Protein AF-A0A7S0HPP6-F1 (afdb_monomer)

Sequence (159 aa):
EKRILPYWSPRLAIFVVTDTNSYPSMSEEYVSPFLLYSLQQTEGIDNRRKQYAPLLHIDELGTLSKDLLKINDTVTQLPLAISLQPLGITRFVWMLKMEHSVQMHKEIGTPEKEMEEVRRMFVETNSWLLVTTIVVSFLHLLFDILAFKNDINFWRGLQ

Solvent-accessible surface area (backbone atoms only — not comparable to full-atom values): 9651 Å² total; per-residue (Å²): 133,88,79,86,77,57,71,40,70,40,64,47,41,38,32,40,47,52,68,90,76,84,67,95,44,82,40,73,90,76,38,58,62,68,57,52,53,57,35,60,76,64,71,32,54,43,86,88,75,42,44,69,58,86,47,76,44,73,54,61,85,79,64,53,80,88,68,40,42,77,63,52,97,82,66,89,77,81,68,73,48,78,45,81,44,82,32,49,55,69,61,51,54,53,49,54,5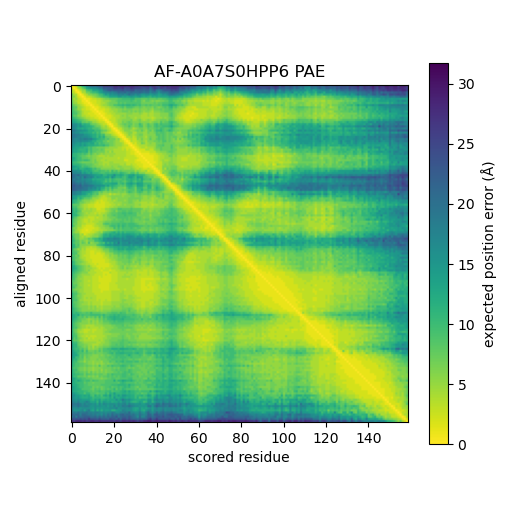2,50,53,52,50,52,53,51,38,48,74,76,64,48,58,68,68,59,56,49,50,55,46,44,52,66,72,73,42,60,63,70,60,52,52,50,52,53,53,54,52,50,50,49,55,50,50,52,54,52,49,52,53,50,53,52,52,55,60,62,72,77,108

Secondary structure (DSSP, 8-state):
--PPPPEE-SEEEEEEEE-----SSSSTTTS-HHHHHHHHHTT-EETTTTEEPPPEEE--TT--GGGPEEP-TT------EEEEEEEEHHHHHHHHHHHHHHHHHHHTT--HHHHHHHHHHHHHS-HHHHHHHHHHHHHHHHHHHHHHHHHHHHHHHT-

Radius of gyration: 22.3 Å; Cα contacts (8 Å, |Δi|>4): 137; chains: 1; bounding box: 49×60×57 Å

pLDDT: mean 84.11, std 9.0, range [42.94, 96.81]

Foldseek 3Di:
DDDDWDWAQLEKEKEWEDEPDDDPALDVVRDPPLVSVVQVVVVQADPVRNDGDTDMDIPPLLTAPVNIDTDDPPDPDRHHDYHYYYDYPVVVSVSSVLVVVLVVCVVVVNDNVVSSVVSCCVNVPDPVVVVVVVVVVVVVVVVVVVVVVVVVVVVVVVD

InterPro domains:
  IPR008429 Cleft lip and palate transmembrane 1 [PF05602] (3-156)
  IPR008429 Cleft lip and palate transmembrane 1 [PTHR21347] (3-156)

Mean predicted aligned error: 8.67 Å

Organism: NCBI:txid3032

Structure (mmCIF, N/CA/C/O backbone):
data_AF-A0A7S0HPP6-F1
#
_entry.id   AF-A0A7S0HPP6-F1
#
loop_
_atom_site.group_PDB
_atom_site.id
_atom_site.type_symbol
_atom_site.label_atom_id
_atom_site.label_alt_id
_atom_site.label_comp_id
_atom_site.label_asym_id
_atom_site.label_entity_id
_atom_site.label_seq_id
_atom_site.pdbx_PDB_ins_code
_atom_site.Cartn_x
_atom_site.Cartn_y
_atom_site.Cartn_z
_atom_site.occupancy
_atom_site.B_iso_or_equiv
_atom_site.auth_seq_id
_atom_site.auth_comp_id
_atom_site.auth_asym_id
_atom_site.auth_atom_id
_atom_site.pdbx_PDB_model_num
ATOM 1 N N . GLU A 1 1 ? 2.059 -32.882 13.803 1.00 42.94 1 GLU A N 1
ATOM 2 C CA . GLU A 1 1 ? 3.063 -32.219 12.940 1.00 42.94 1 GLU A CA 1
ATOM 3 C C . GLU A 1 1 ? 2.373 -31.220 12.023 1.00 42.94 1 GLU A C 1
ATOM 5 O O . GLU A 1 1 ? 1.368 -31.564 11.408 1.00 42.94 1 GLU A O 1
ATOM 10 N N . LYS A 1 2 ? 2.854 -29.976 11.965 1.00 53.91 2 LYS A N 1
ATOM 11 C CA . LYS A 1 2 ? 2.296 -28.938 11.089 1.00 53.91 2 LYS A CA 1
ATOM 12 C C . LYS A 1 2 ? 2.905 -29.136 9.696 1.00 53.91 2 LYS A C 1
ATOM 14 O O . LYS A 1 2 ? 4.066 -28.802 9.491 1.00 53.91 2 LYS A O 1
ATOM 19 N N . ARG A 1 3 ? 2.170 -29.755 8.764 1.00 65.06 3 ARG A N 1
ATOM 20 C CA . ARG A 1 3 ? 2.649 -29.941 7.382 1.00 65.06 3 ARG A CA 1
ATOM 21 C C . ARG A 1 3 ? 2.714 -28.582 6.684 1.00 65.06 3 ARG A C 1
ATOM 23 O O . ARG A 1 3 ? 1.698 -27.902 6.573 1.00 65.06 3 ARG A O 1
ATOM 30 N N . ILE A 1 4 ? 3.904 -28.198 6.234 1.00 72.88 4 ILE A N 1
ATOM 31 C CA . ILE A 1 4 ? 4.111 -27.014 5.397 1.00 72.88 4 ILE A CA 1
ATOM 32 C C . ILE A 1 4 ? 3.628 -27.382 3.993 1.00 72.88 4 ILE A C 1
ATOM 34 O O . ILE A 1 4 ? 4.157 -28.311 3.385 1.00 72.88 4 ILE A O 1
ATOM 38 N N . LEU A 1 5 ? 2.584 -26.708 3.512 1.00 79.25 5 LEU A N 1
ATOM 39 C CA . LEU A 1 5 ? 2.065 -26.902 2.159 1.00 79.25 5 LEU A CA 1
ATOM 40 C C . LEU A 1 5 ? 2.651 -25.820 1.243 1.00 79.25 5 LEU A C 1
ATOM 42 O O . LEU A 1 5 ? 2.495 -24.642 1.565 1.00 79.25 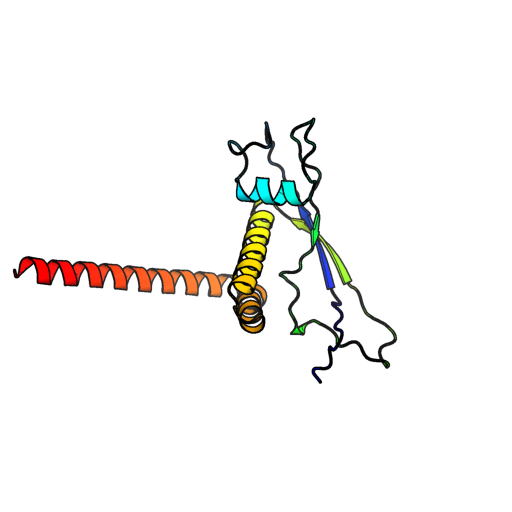5 LEU A O 1
ATOM 46 N N . PRO A 1 6 ? 3.318 -26.187 0.136 1.00 85.06 6 PRO A N 1
ATOM 47 C CA . PRO A 1 6 ? 3.842 -25.222 -0.820 1.00 85.06 6 PRO A CA 1
ATOM 48 C C . PRO A 1 6 ? 2.725 -24.611 -1.679 1.00 85.06 6 PRO A C 1
ATOM 50 O O . PRO A 1 6 ? 1.781 -25.290 -2.094 1.00 85.06 6 PRO A O 1
ATOM 53 N N . TYR A 1 7 ? 2.863 -23.319 -1.967 1.00 88.31 7 TYR A N 1
ATOM 54 C CA . TYR A 1 7 ? 1.937 -22.529 -2.775 1.00 88.31 7 TYR A CA 1
ATOM 55 C C . TYR A 1 7 ? 2.686 -21.843 -3.926 1.00 88.31 7 TYR A C 1
ATOM 57 O O . TYR A 1 7 ? 3.850 -21.475 -3.779 1.00 88.31 7 TYR A O 1
ATOM 65 N N . TRP A 1 8 ? 2.015 -21.673 -5.065 1.00 89.31 8 TRP A N 1
ATOM 66 C CA . TRP A 1 8 ? 2.521 -21.022 -6.273 1.00 89.31 8 TRP A CA 1
ATOM 67 C C . TRP A 1 8 ? 1.744 -19.739 -6.563 1.00 89.31 8 TRP A C 1
ATOM 69 O O . TRP A 1 8 ? 0.513 -19.769 -6.570 1.00 89.31 8 TRP A O 1
ATOM 79 N N . SER A 1 9 ? 2.440 -18.642 -6.871 1.00 88.75 9 SER A N 1
ATOM 80 C CA . SER A 1 9 ? 1.793 -17.438 -7.401 1.00 88.75 9 SER A CA 1
ATOM 81 C C . SER A 1 9 ? 1.759 -17.484 -8.933 1.00 88.75 9 SER A C 1
ATOM 83 O O . SER A 1 9 ? 2.818 -17.445 -9.562 1.00 88.75 9 SER A O 1
ATOM 85 N N . PRO A 1 10 ? 0.573 -17.530 -9.567 1.00 88.12 10 PRO A N 1
ATOM 86 C CA . PRO A 1 10 ? 0.465 -17.569 -11.022 1.00 88.12 10 PRO A CA 1
ATOM 87 C C . PRO A 1 10 ? 0.683 -16.205 -11.687 1.00 88.12 10 PRO A C 1
ATOM 89 O O . PRO A 1 10 ? 0.718 -16.124 -12.915 1.00 88.12 10 PRO A O 1
ATOM 92 N N . ARG A 1 11 ? 0.806 -15.123 -10.910 1.00 89.31 11 ARG A N 1
ATOM 93 C CA . ARG A 1 11 ? 0.958 -13.757 -11.413 1.00 89.31 11 ARG A CA 1
ATOM 94 C C . ARG A 1 11 ? 2.189 -13.104 -10.797 1.00 89.31 11 ARG A C 1
ATOM 96 O O . ARG A 1 11 ? 2.343 -13.086 -9.580 1.00 89.31 11 ARG A O 1
ATOM 103 N N . LEU A 1 12 ? 3.017 -12.515 -11.653 1.00 90.00 12 LEU A N 1
ATOM 104 C CA . LEU A 1 12 ? 4.166 -11.709 -11.268 1.00 90.00 12 LEU A CA 1
ATOM 105 C C . LEU A 1 12 ? 4.049 -10.340 -11.938 1.00 90.00 12 LEU A C 1
ATOM 107 O O . LEU A 1 12 ? 4.252 -10.209 -13.146 1.00 90.00 12 LEU A O 1
ATOM 111 N N . ALA A 1 13 ? 3.692 -9.319 -11.163 1.00 89.69 13 ALA A N 1
ATOM 112 C CA . ALA A 1 13 ? 3.684 -7.948 -11.648 1.00 89.69 13 ALA A CA 1
ATOM 113 C C . ALA A 1 13 ? 4.994 -7.253 -11.268 1.00 89.69 13 ALA A C 1
ATOM 115 O O . ALA A 1 13 ? 5.401 -7.251 -10.111 1.00 89.69 13 ALA A O 1
ATOM 116 N N . ILE A 1 14 ? 5.662 -6.693 -12.273 1.00 91.12 14 ILE A N 1
ATOM 117 C CA . ILE A 1 14 ? 6.913 -5.958 -12.130 1.00 91.12 14 ILE A CA 1
ATOM 118 C C . ILE A 1 14 ? 6.647 -4.523 -12.567 1.00 91.12 14 ILE A C 1
ATOM 120 O O . ILE A 1 14 ? 6.215 -4.250 -13.692 1.00 91.12 14 ILE A O 1
ATOM 124 N N . PHE A 1 15 ? 6.925 -3.605 -11.659 1.00 90.62 15 PHE A N 1
ATOM 125 C CA . PHE A 1 15 ? 6.790 -2.182 -11.853 1.00 90.62 15 PHE A CA 1
ATOM 126 C C . PHE A 1 15 ? 8.146 -1.554 -12.143 1.00 90.62 15 PHE A C 1
ATOM 128 O O . PHE A 1 15 ? 9.082 -1.660 -11.353 1.00 90.62 15 PHE A O 1
ATOM 135 N N . VAL A 1 16 ? 8.238 -0.877 -13.285 1.00 89.25 16 VAL A N 1
ATOM 136 C CA . VAL A 1 16 ? 9.387 -0.041 -13.631 1.00 89.25 16 VAL A CA 1
ATOM 137 C C . VAL A 1 16 ? 9.088 1.359 -13.124 1.00 89.25 16 VAL A C 1
ATOM 139 O O . VAL A 1 16 ? 8.155 2.000 -13.611 1.00 89.25 16 VAL A O 1
ATOM 142 N N . VAL A 1 17 ? 9.839 1.833 -12.132 1.00 86.38 17 VAL A N 1
ATOM 143 C CA . VAL A 1 17 ? 9.602 3.163 -11.569 1.00 86.38 17 VAL A CA 1
ATOM 144 C C . VAL A 1 17 ? 10.084 4.205 -12.568 1.00 86.38 17 VAL A C 1
ATOM 146 O O . VAL A 1 17 ? 11.278 4.353 -12.823 1.00 86.38 17 VAL A O 1
ATOM 149 N N . THR A 1 18 ? 9.130 4.917 -13.155 1.00 84.38 18 THR A N 1
ATOM 150 C CA . THR A 1 18 ? 9.387 6.045 -14.039 1.00 84.38 18 THR A CA 1
ATOM 151 C C . THR A 1 18 ? 9.344 7.305 -13.202 1.00 84.38 18 THR A C 1
ATOM 153 O O . THR A 1 18 ? 8.276 7.723 -12.743 1.00 84.38 18 THR A O 1
ATOM 156 N N . ASP A 1 19 ? 10.507 7.901 -13.001 1.00 80.88 19 ASP A N 1
ATOM 157 C CA . ASP A 1 19 ? 10.628 9.160 -12.298 1.00 80.88 19 ASP A CA 1
ATOM 158 C C . ASP A 1 19 ? 11.123 10.237 -13.259 1.00 80.88 19 ASP A C 1
ATOM 160 O O . ASP A 1 19 ? 12.149 10.096 -13.922 1.00 80.88 19 ASP A O 1
ATOM 164 N N . THR A 1 20 ? 1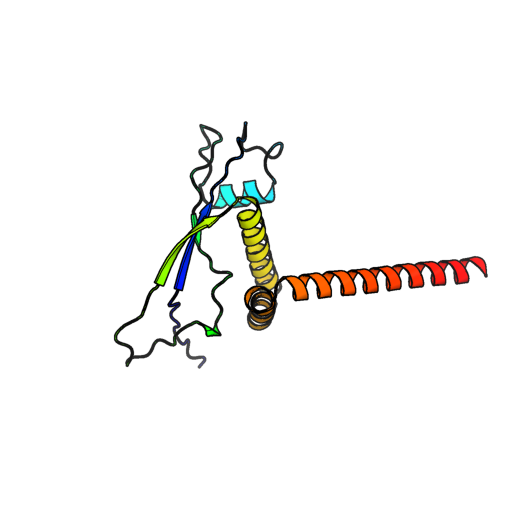0.330 11.295 -13.381 1.00 76.81 20 THR A N 1
ATOM 165 C CA . THR A 1 20 ? 10.640 12.463 -14.208 1.00 76.81 20 THR A CA 1
ATOM 166 C C . THR A 1 20 ? 11.284 13.581 -13.393 1.00 76.81 20 THR A C 1
ATOM 168 O O . THR A 1 20 ? 11.596 14.632 -13.951 1.00 76.81 20 THR A O 1
ATOM 171 N N . ASN A 1 21 ? 11.443 13.400 -12.077 1.00 76.81 21 ASN A N 1
ATOM 172 C CA . ASN A 1 21 ? 12.024 14.404 -11.202 1.00 76.81 21 ASN A CA 1
ATOM 173 C C . ASN A 1 21 ? 13.552 14.361 -11.263 1.00 76.81 21 ASN A C 1
ATOM 175 O O . ASN A 1 21 ? 14.182 13.315 -11.107 1.00 76.81 21 ASN A O 1
ATOM 179 N N . SER A 1 22 ? 14.151 15.534 -11.441 1.00 72.81 22 SER A N 1
ATOM 180 C CA . SER A 1 22 ? 15.598 15.709 -11.368 1.00 72.81 22 SER A CA 1
ATOM 181 C C . SER A 1 22 ? 15.997 16.031 -9.934 1.00 72.81 22 SER A C 1
ATOM 183 O O . SER A 1 22 ? 15.676 17.108 -9.434 1.00 72.81 22 SER A O 1
ATOM 185 N N . TYR A 1 23 ? 16.730 15.128 -9.285 1.00 76.00 23 TYR A N 1
ATOM 186 C CA . TYR A 1 23 ? 17.312 15.382 -7.967 1.00 76.00 23 TYR A CA 1
ATOM 187 C C . TYR A 1 23 ? 18.751 15.885 -8.131 1.00 76.00 23 TYR A C 1
ATOM 189 O O . TYR A 1 23 ? 19.581 15.154 -8.673 1.00 76.00 23 TYR A O 1
ATOM 197 N N . PRO A 1 24 ? 19.080 17.108 -7.672 1.00 74.25 24 PRO A N 1
ATOM 198 C CA . PRO A 1 24 ? 20.443 17.642 -7.759 1.00 74.25 24 PRO A CA 1
ATOM 199 C C . PRO A 1 24 ? 21.460 16.815 -6.961 1.00 74.25 24 PRO A C 1
ATOM 201 O O . PRO A 1 24 ? 22.631 16.725 -7.321 1.00 74.25 24 PRO A O 1
ATOM 204 N N . SER A 1 25 ? 21.006 16.225 -5.857 1.00 74.44 25 SER A N 1
ATOM 205 C CA . SER A 1 25 ? 21.770 15.338 -4.990 1.00 74.44 25 SER A CA 1
ATOM 206 C C . SER A 1 25 ? 20.797 14.397 -4.285 1.00 74.44 25 SER A C 1
ATOM 208 O O . SER A 1 25 ? 19.751 14.842 -3.811 1.00 74.44 25 SER A O 1
ATOM 210 N N . MET A 1 26 ? 21.155 13.115 -4.164 1.00 74.38 26 MET A N 1
ATOM 211 C CA . MET A 1 26 ? 20.472 12.163 -3.278 1.00 74.38 26 MET A CA 1
ATOM 212 C C . MET A 1 26 ? 20.803 12.475 -1.810 1.00 74.38 26 MET A C 1
ATOM 214 O O . MET A 1 26 ? 21.574 11.772 -1.162 1.00 74.38 26 MET A O 1
ATOM 218 N N . SER A 1 27 ? 20.267 13.587 -1.310 1.00 74.94 27 SER A N 1
ATOM 219 C CA . SER A 1 27 ? 20.359 14.036 0.081 1.00 74.94 27 SER A CA 1
ATOM 220 C C . SER A 1 27 ? 18.967 14.273 0.664 1.00 74.94 27 SER A C 1
ATOM 222 O O . SER A 1 27 ? 18.003 14.501 -0.069 1.00 74.94 27 SER A O 1
ATOM 224 N N . GLU A 1 28 ? 18.876 14.261 1.995 1.00 78.69 28 GLU A N 1
ATOM 225 C CA . GLU A 1 28 ? 17.628 14.476 2.749 1.00 78.69 28 GLU A CA 1
ATOM 226 C C . GLU A 1 28 ? 16.955 15.833 2.470 1.00 78.69 28 GLU A C 1
ATOM 228 O O . GLU A 1 28 ? 15.779 16.014 2.760 1.00 78.69 28 GLU A O 1
ATOM 233 N N . GLU A 1 29 ? 17.684 16.780 1.873 1.00 80.00 29 GLU A N 1
ATOM 234 C CA . GLU A 1 29 ? 17.156 18.077 1.441 1.00 80.00 29 GLU A CA 1
ATOM 235 C C . GLU A 1 29 ? 16.161 17.958 0.272 1.00 80.00 29 GLU A C 1
ATOM 237 O O . GLU A 1 29 ? 15.188 18.705 0.213 1.00 80.00 29 GLU A O 1
ATOM 242 N N . TYR A 1 30 ? 16.379 17.007 -0.644 1.00 79.38 30 TYR A N 1
ATOM 243 C CA . TYR A 1 30 ? 15.572 16.858 -1.865 1.00 79.38 30 TYR A CA 1
ATOM 244 C C . TYR A 1 30 ? 14.721 15.587 -1.874 1.00 79.38 30 TYR A C 1
ATOM 246 O O . TYR A 1 30 ? 13.741 15.497 -2.615 1.00 79.38 30 TYR A O 1
ATOM 254 N N . VAL A 1 31 ? 15.096 14.588 -1.075 1.00 81.88 31 VAL A N 1
ATOM 255 C CA . VAL A 1 31 ? 14.484 13.260 -1.065 1.00 81.88 31 VAL A CA 1
ATOM 256 C C . VAL A 1 31 ? 13.995 12.938 0.340 1.00 81.88 31 VAL A C 1
ATOM 258 O O . VAL A 1 31 ? 14.699 13.159 1.320 1.00 81.88 31 VAL A O 1
ATOM 261 N N . SER A 1 32 ? 12.790 12.371 0.446 1.00 83.62 32 SER A N 1
ATOM 262 C CA . SER A 1 32 ? 12.256 11.916 1.733 1.00 83.62 32 SER A CA 1
ATOM 263 C C . SER A 1 32 ? 13.227 10.932 2.410 1.00 83.62 32 SER A C 1
ATOM 265 O O . SER A 1 32 ? 13.663 9.993 1.740 1.00 83.62 32 SER A O 1
ATOM 267 N N . PRO A 1 33 ? 13.499 11.058 3.726 1.00 85.06 33 PRO A N 1
ATOM 268 C CA . PRO A 1 33 ? 14.398 10.148 4.442 1.00 85.06 33 PRO A CA 1
ATOM 269 C C . PRO A 1 33 ? 14.018 8.672 4.285 1.00 85.06 33 PRO A C 1
ATOM 271 O O . PRO A 1 33 ? 14.879 7.814 4.131 1.00 85.06 33 PRO A O 1
ATOM 274 N N . PHE A 1 34 ? 12.713 8.382 4.241 1.00 85.69 34 PHE A N 1
ATOM 275 C CA . PHE A 1 34 ? 12.204 7.031 4.009 1.00 85.69 34 PHE A CA 1
ATOM 276 C C . PHE A 1 34 ? 12.620 6.480 2.639 1.00 85.69 34 PHE A C 1
ATOM 278 O O . PHE A 1 34 ? 13.078 5.346 2.530 1.00 85.69 34 PHE A O 1
ATOM 285 N N . LEU A 1 35 ? 12.482 7.298 1.592 1.00 83.69 35 LEU A N 1
ATOM 286 C CA . LEU A 1 35 ? 12.853 6.923 0.232 1.00 83.69 35 LEU A CA 1
ATOM 287 C C . LEU A 1 35 ? 14.369 6.711 0.161 1.00 83.69 35 LEU A C 1
ATOM 289 O O . LEU A 1 35 ? 14.819 5.671 -0.311 1.00 83.69 35 LEU A O 1
ATOM 293 N N . LEU A 1 36 ? 15.150 7.643 0.713 1.00 83.94 36 LEU A N 1
ATOM 294 C CA . LEU A 1 36 ? 16.606 7.536 0.763 1.00 83.94 36 LEU A CA 1
ATOM 295 C C . LEU A 1 36 ? 17.057 6.234 1.444 1.00 83.94 36 LEU A C 1
ATOM 297 O O . LEU A 1 36 ? 17.861 5.501 0.875 1.00 83.94 36 LEU A O 1
ATOM 301 N N . TYR A 1 37 ? 16.478 5.911 2.602 1.00 83.44 37 TYR A N 1
ATOM 302 C CA . TYR A 1 37 ? 16.743 4.668 3.324 1.00 83.44 37 TYR A CA 1
ATOM 303 C C . TYR A 1 37 ? 16.389 3.421 2.497 1.00 83.44 37 TYR A C 1
ATOM 305 O O . TYR A 1 37 ? 17.197 2.500 2.377 1.00 83.44 37 TYR A O 1
ATOM 313 N N . SER A 1 38 ? 15.212 3.405 1.863 1.00 80.38 38 SER A N 1
ATOM 314 C CA . SER A 1 38 ? 14.781 2.273 1.027 1.00 80.38 38 SER A CA 1
ATOM 315 C C . SER A 1 38 ? 15.685 2.052 -0.195 1.00 80.38 38 SER A 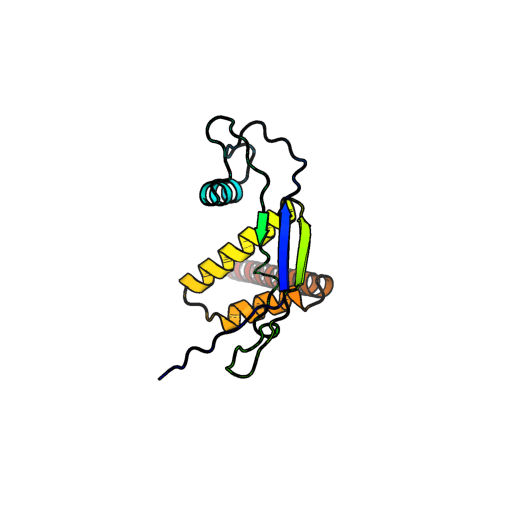C 1
ATOM 317 O O . SER A 1 38 ? 15.976 0.917 -0.572 1.00 80.38 38 SER A O 1
ATOM 319 N N . LEU A 1 39 ? 16.202 3.132 -0.789 1.00 79.94 39 LEU A N 1
ATOM 320 C CA . LEU A 1 39 ? 17.112 3.051 -1.930 1.00 79.94 39 LEU A CA 1
ATOM 321 C C . LEU A 1 39 ? 18.527 2.639 -1.542 1.00 79.94 39 LEU A C 1
ATOM 323 O O . LEU A 1 39 ? 19.185 1.950 -2.321 1.00 79.94 39 LEU A O 1
ATOM 327 N N . GLN A 1 40 ? 18.978 3.025 -0.347 1.00 77.25 40 GLN A N 1
ATOM 328 C CA . GLN A 1 40 ? 20.245 2.554 0.209 1.00 77.25 40 GLN A CA 1
ATOM 329 C C . GLN A 1 40 ? 20.227 1.039 0.427 1.00 77.25 40 GLN A C 1
ATOM 331 O O . GLN A 1 40 ? 21.211 0.382 0.110 1.00 77.25 40 GLN A O 1
ATOM 336 N N . GLN A 1 41 ? 19.109 0.469 0.891 1.00 71.00 41 GLN A N 1
ATOM 337 C CA . GLN A 1 41 ? 18.979 -0.988 1.028 1.00 71.00 41 GLN A CA 1
ATOM 338 C C . GLN A 1 41 ? 18.995 -1.731 -0.314 1.00 71.00 41 GLN A C 1
ATOM 340 O O . GLN A 1 41 ? 19.413 -2.883 -0.370 1.00 71.00 41 GLN A O 1
ATOM 345 N N . THR A 1 42 ? 18.541 -1.087 -1.389 1.00 66.06 42 THR A N 1
ATOM 346 C CA . THR A 1 42 ? 18.389 -1.726 -2.707 1.00 66.06 42 THR A CA 1
ATOM 347 C C . THR A 1 42 ? 19.647 -1.571 -3.580 1.00 66.06 42 THR A C 1
ATOM 349 O O . THR A 1 42 ? 19.597 -1.841 -4.776 1.00 66.06 42 THR A O 1
ATOM 352 N N . GLU A 1 43 ? 20.774 -1.100 -3.020 1.00 64.56 43 GLU A N 1
ATOM 353 C CA . GLU A 1 43 ? 22.012 -0.772 -3.765 1.00 64.56 43 GLU A CA 1
ATOM 354 C C . GLU A 1 43 ? 21.756 0.197 -4.941 1.00 64.56 43 GLU A C 1
ATOM 356 O O . GLU A 1 43 ? 22.497 0.262 -5.923 1.00 64.56 43 GLU A O 1
ATOM 361 N N . GLY A 1 44 ? 20.665 0.965 -4.861 1.00 62.03 44 GLY A N 1
ATOM 362 C CA . GLY A 1 44 ? 20.152 1.755 -5.974 1.00 62.03 44 GLY A CA 1
ATOM 363 C C . GLY A 1 44 ? 20.899 3.065 -6.187 1.00 62.03 44 GLY A C 1
ATOM 364 O O . GLY A 1 44 ? 20.594 3.760 -7.149 1.00 62.03 44 GLY A O 1
ATOM 365 N N . ILE A 1 45 ? 21.839 3.428 -5.309 1.00 66.44 45 ILE A N 1
ATOM 366 C CA . ILE A 1 45 ? 22.529 4.723 -5.305 1.00 66.44 45 ILE A CA 1
ATOM 367 C C . ILE A 1 45 ? 23.994 4.533 -5.703 1.00 66.44 45 ILE A C 1
ATOM 369 O O . ILE A 1 45 ? 24.773 3.910 -4.986 1.00 66.44 45 ILE A O 1
ATOM 373 N N . ASP A 1 46 ? 24.407 5.156 -6.809 1.00 68.62 46 ASP A N 1
ATOM 374 C CA . ASP A 1 46 ? 25.827 5.301 -7.126 1.00 68.62 46 ASP A CA 1
ATOM 375 C C . ASP A 1 46 ? 26.433 6.379 -6.215 1.00 68.62 46 ASP A C 1
ATOM 377 O O . ASP A 1 46 ? 26.263 7.585 -6.438 1.00 68.62 46 ASP A O 1
ATOM 381 N N . ASN A 1 47 ? 27.176 5.942 -5.194 1.00 64.69 47 ASN A N 1
ATOM 382 C CA . ASN A 1 47 ? 27.859 6.815 -4.233 1.00 64.69 47 ASN A CA 1
ATOM 383 C C . ASN A 1 47 ? 28.807 7.836 -4.888 1.00 64.69 47 ASN A C 1
ATOM 385 O O . ASN A 1 47 ? 29.115 8.859 -4.274 1.00 64.69 47 ASN A O 1
ATOM 389 N N . ARG A 1 48 ? 29.276 7.605 -6.125 1.00 64.81 48 ARG A N 1
ATOM 390 C CA . ARG A 1 48 ? 30.185 8.531 -6.823 1.00 64.81 48 ARG A CA 1
ATOM 391 C C . ARG A 1 48 ? 29.441 9.629 -7.572 1.00 64.81 48 ARG A C 1
ATOM 393 O O . ARG A 1 48 ? 29.931 10.754 -7.631 1.00 64.81 48 ARG A O 1
ATOM 400 N N . ARG A 1 49 ? 28.286 9.308 -8.158 1.00 64.38 49 ARG A N 1
ATOM 401 C CA . ARG A 1 49 ? 27.494 10.247 -8.969 1.00 64.38 49 ARG A CA 1
ATOM 402 C C . ARG A 1 49 ? 26.325 10.865 -8.210 1.00 64.38 49 ARG A C 1
ATOM 404 O O . ARG A 1 49 ? 25.723 11.797 -8.731 1.00 64.38 49 ARG A O 1
ATOM 411 N N . LYS A 1 50 ? 26.019 10.377 -6.998 1.00 68.00 50 LYS A N 1
ATOM 412 C CA . LYS A 1 50 ? 24.826 10.751 -6.214 1.00 68.00 50 LYS A CA 1
ATOM 413 C C . LYS A 1 50 ? 23.544 10.667 -7.053 1.00 68.00 50 LYS A C 1
ATOM 415 O O . LYS A 1 50 ? 22.660 11.507 -6.925 1.00 68.00 50 LYS A O 1
ATOM 420 N N . GLN A 1 51 ? 23.482 9.671 -7.931 1.00 70.69 51 GLN A N 1
ATOM 421 C CA . GLN A 1 51 ? 22.364 9.379 -8.827 1.00 70.69 51 GLN A CA 1
ATOM 422 C C . GLN A 1 51 ? 21.847 7.978 -8.514 1.00 70.69 51 GLN A C 1
ATOM 424 O O . GLN A 1 51 ? 22.616 7.139 -8.038 1.00 70.69 51 GLN A O 1
ATOM 429 N N . TYR A 1 52 ? 20.565 7.730 -8.780 1.00 74.88 52 TYR A N 1
ATOM 430 C CA . TYR A 1 52 ? 19.970 6.412 -8.591 1.00 74.88 52 TYR A CA 1
ATOM 431 C C . TYR A 1 52 ? 19.773 5.677 -9.921 1.00 74.88 52 TYR A C 1
ATOM 433 O O . TYR A 1 52 ? 19.521 6.289 -10.961 1.00 74.88 52 TYR A O 1
ATOM 441 N N . ALA A 1 53 ? 19.925 4.356 -9.884 1.00 77.19 53 ALA A N 1
ATOM 442 C CA . ALA A 1 53 ? 19.640 3.464 -11.001 1.00 77.19 53 ALA A CA 1
ATOM 443 C C . ALA A 1 53 ? 18.120 3.310 -11.201 1.00 77.19 53 ALA A C 1
ATOM 445 O O . ALA A 1 53 ? 17.363 3.468 -10.241 1.00 77.19 53 ALA A O 1
ATOM 446 N N . PRO A 1 54 ? 17.645 2.984 -12.419 1.00 77.25 54 PRO A N 1
ATOM 447 C CA . PRO A 1 54 ? 16.226 2.728 -12.649 1.00 77.25 54 PRO A CA 1
ATOM 448 C C . PRO A 1 54 ? 15.722 1.636 -11.703 1.00 77.25 54 PRO A C 1
ATOM 450 O O . PRO A 1 54 ? 16.285 0.542 -11.642 1.00 77.25 54 PRO A O 1
ATOM 453 N N . LEU A 1 55 ? 14.663 1.950 -10.959 1.00 82.88 55 LEU A N 1
ATOM 454 C CA . LEU A 1 55 ? 14.157 1.076 -9.909 1.00 82.88 55 LEU A CA 1
ATOM 455 C C . LEU A 1 55 ? 13.158 0.087 -10.498 1.00 82.88 55 LEU A C 1
ATOM 457 O O . LEU A 1 55 ? 12.247 0.458 -11.244 1.00 82.88 55 LEU A O 1
ATOM 461 N N . LEU A 1 56 ? 13.328 -1.175 -10.123 1.00 85.88 56 LEU A N 1
ATOM 462 C CA . LEU A 1 56 ? 12.397 -2.251 -10.412 1.00 85.88 56 LEU A CA 1
ATOM 463 C C . LEU A 1 56 ? 11.769 -2.688 -9.097 1.00 85.88 56 LEU A C 1
ATOM 465 O O . LEU A 1 56 ? 12.474 -2.970 -8.132 1.00 85.88 56 LEU A O 1
ATOM 469 N N . HIS A 1 57 ? 10.446 -2.739 -9.069 1.00 86.19 57 HIS A N 1
ATOM 470 C CA . HIS A 1 57 ? 9.686 -3.134 -7.897 1.00 86.19 57 HIS A CA 1
ATOM 471 C C . HIS A 1 57 ? 8.773 -4.305 -8.243 1.00 86.19 57 HIS A C 1
ATOM 473 O O . HIS A 1 57 ? 8.095 -4.282 -9.268 1.00 86.19 57 HIS A O 1
ATOM 479 N N . ILE A 1 58 ? 8.772 -5.340 -7.409 1.00 87.62 58 ILE A N 1
ATOM 480 C CA . ILE A 1 58 ? 7.921 -6.515 -7.589 1.00 87.62 58 ILE A CA 1
ATOM 481 C C . ILE A 1 58 ? 6.664 -6.309 -6.750 1.00 87.62 58 ILE A C 1
ATOM 483 O O . ILE A 1 58 ? 6.755 -6.017 -5.565 1.00 87.62 58 ILE A O 1
ATOM 487 N N . ASP A 1 59 ? 5.495 -6.454 -7.369 1.00 86.38 59 ASP A N 1
ATOM 488 C CA . ASP A 1 59 ? 4.213 -6.295 -6.691 1.00 86.38 59 ASP A CA 1
ATOM 489 C C . ASP A 1 59 ? 3.887 -7.517 -5.836 1.00 86.38 59 ASP A C 1
ATOM 491 O O . ASP A 1 59 ? 3.236 -8.474 -6.275 1.00 86.38 59 ASP A O 1
ATOM 495 N N . GLU A 1 60 ? 4.324 -7.480 -4.587 1.00 81.06 60 GLU A N 1
ATOM 496 C CA . GLU A 1 60 ? 3.882 -8.468 -3.618 1.00 81.06 60 GLU A CA 1
ATOM 497 C C . GLU A 1 60 ? 2.510 -8.100 -3.064 1.00 81.06 60 GLU A C 1
ATOM 499 O O . GLU A 1 60 ? 1.704 -9.012 -2.888 1.00 81.06 60 GLU A O 1
ATOM 504 N N . LEU A 1 61 ? 2.219 -6.800 -2.876 1.00 80.94 61 LEU A N 1
ATOM 505 C CA . LEU A 1 61 ? 0.994 -6.225 -2.288 1.00 80.94 61 LEU A CA 1
ATOM 506 C C . LEU A 1 61 ? -0.301 -6.470 -3.082 1.00 80.94 61 LEU A C 1
ATOM 508 O O . LEU A 1 61 ? -1.387 -6.467 -2.496 1.00 80.94 61 LEU A O 1
ATOM 512 N N . GLY A 1 62 ? -0.229 -6.743 -4.381 1.00 79.75 62 GLY A N 1
ATOM 513 C CA . GLY A 1 62 ? -1.389 -7.134 -5.188 1.00 79.75 62 GLY A CA 1
ATOM 514 C C . GLY A 1 62 ? -1.765 -8.621 -5.103 1.00 79.75 62 GLY A C 1
ATOM 515 O O . GLY A 1 62 ? -2.906 -8.973 -5.382 1.00 79.75 62 GLY A O 1
ATOM 516 N N . THR A 1 63 ? -0.839 -9.495 -4.702 1.00 84.06 63 THR A N 1
ATOM 517 C CA . THR A 1 63 ? -1.015 -10.964 -4.702 1.00 84.06 63 THR A CA 1
ATOM 518 C C . THR A 1 63 ? -1.604 -11.508 -3.393 1.00 84.06 63 THR A C 1
ATOM 520 O O . THR A 1 63 ? -0.881 -11.629 -2.406 1.00 84.06 63 THR A O 1
ATOM 523 N N . LEU A 1 64 ? -2.895 -11.850 -3.356 1.00 85.00 64 LEU A N 1
ATOM 524 C CA . LEU A 1 64 ? -3.536 -12.398 -2.150 1.00 85.00 64 LEU A CA 1
ATOM 525 C C . LEU A 1 64 ? -3.331 -13.915 -2.008 1.00 85.00 64 LEU A C 1
ATOM 527 O O . LEU A 1 64 ? -3.171 -14.615 -3.009 1.00 85.00 64 LEU A O 1
ATOM 531 N N . SER A 1 65 ? -3.462 -14.463 -0.790 1.00 85.12 65 SER A N 1
ATOM 532 C CA . SER A 1 65 ? -3.327 -15.912 -0.561 1.00 85.12 65 SER A CA 1
ATOM 533 C C . SER A 1 65 ? -4.400 -16.728 -1.280 1.00 85.12 65 SER A C 1
ATOM 535 O O . SER A 1 65 ? -4.175 -17.891 -1.611 1.00 85.12 65 SER A O 1
ATOM 537 N N . LYS A 1 66 ? -5.566 -16.130 -1.564 1.00 83.25 66 LYS A N 1
ATOM 538 C CA . LYS A 1 66 ? -6.636 -16.761 -2.359 1.00 83.25 66 LYS A CA 1
ATOM 539 C C . LYS A 1 66 ? -6.244 -17.020 -3.820 1.00 83.25 66 LYS A C 1
ATOM 541 O O . LYS A 1 66 ? -6.815 -17.915 -4.437 1.00 83.25 66 LYS A O 1
ATOM 546 N N . ASP A 1 67 ? -5.302 -16.245 -4.357 1.00 85.12 67 ASP A N 1
ATOM 547 C CA . ASP A 1 67 ? -4.863 -16.339 -5.752 1.00 85.12 67 ASP A CA 1
ATOM 548 C C . ASP A 1 67 ? -3.706 -17.341 -5.902 1.00 85.12 67 ASP A C 1
ATOM 550 O O . ASP A 1 67 ? -3.291 -17.666 -7.016 1.00 85.12 67 ASP A O 1
ATOM 554 N N . LEU A 1 68 ? -3.197 -17.861 -4.779 1.00 86.94 68 LEU A N 1
ATOM 555 C CA . LEU A 1 68 ? -2.135 -18.850 -4.749 1.00 86.94 68 LEU A CA 1
ATOM 556 C C . LEU A 1 68 ? -2.665 -20.255 -5.053 1.00 86.94 68 LEU A C 1
ATOM 558 O O . LEU A 1 68 ? -3.633 -20.741 -4.463 1.00 86.94 68 LEU A O 1
ATOM 562 N N . LEU A 1 69 ? -1.962 -20.958 -5.935 1.00 87.88 69 LEU A N 1
ATOM 563 C CA . LEU A 1 69 ? -2.264 -22.334 -6.306 1.00 87.88 69 LEU A CA 1
ATOM 564 C C . LEU A 1 69 ? -1.513 -23.303 -5.393 1.00 87.88 69 LEU A C 1
ATOM 566 O O . LEU A 1 69 ? -0.307 -23.183 -5.195 1.00 87.88 69 LEU A O 1
ATOM 570 N N . LYS A 1 70 ? -2.217 -24.294 -4.844 1.00 86.62 70 LYS A N 1
ATOM 571 C CA . LYS A 1 70 ? -1.589 -25.356 -4.047 1.00 86.62 70 LYS A CA 1
ATOM 572 C C . LYS A 1 70 ? -0.756 -26.252 -4.954 1.00 86.62 70 LYS A C 1
ATOM 574 O O . LYS A 1 70 ? -1.281 -26.795 -5.925 1.00 86.62 70 LYS A O 1
ATOM 579 N N . ILE A 1 71 ? 0.511 -26.441 -4.605 1.00 86.56 71 ILE A N 1
ATOM 580 C CA . ILE A 1 71 ? 1.395 -27.355 -5.327 1.00 86.56 71 ILE A CA 1
ATOM 581 C C . ILE A 1 71 ? 1.228 -28.751 -4.718 1.00 86.56 71 ILE A C 1
ATOM 583 O O . ILE A 1 71 ? 1.359 -28.931 -3.506 1.00 86.56 71 ILE A O 1
ATOM 587 N N . ASN A 1 72 ? 0.910 -29.738 -5.555 1.00 83.06 72 ASN A N 1
ATOM 588 C CA . ASN A 1 72 ? 0.866 -31.150 -5.179 1.00 83.06 72 ASN A CA 1
ATOM 589 C C . ASN A 1 72 ? 1.565 -32.011 -6.248 1.00 83.06 72 ASN A C 1
ATOM 591 O O . ASN A 1 72 ? 1.892 -31.517 -7.326 1.00 83.06 72 ASN A O 1
ATOM 595 N N . ASP A 1 73 ? 1.706 -33.310 -5.979 1.00 82.00 73 ASP A N 1
ATOM 596 C CA . ASP A 1 73 ? 2.383 -34.259 -6.880 1.00 82.00 73 ASP A CA 1
ATOM 597 C C . ASP A 1 73 ? 1.652 -34.497 -8.220 1.00 82.00 73 ASP A C 1
ATOM 599 O O . ASP A 1 73 ? 2.204 -35.103 -9.134 1.00 82.00 73 ASP A O 1
ATOM 603 N N . THR A 1 74 ? 0.405 -34.033 -8.357 1.00 82.12 74 THR A N 1
ATOM 604 C CA . THR A 1 74 ? -0.414 -34.177 -9.577 1.00 82.12 74 THR A CA 1
ATOM 605 C C . THR A 1 74 ? -0.340 -32.967 -10.513 1.00 82.12 74 THR A C 1
ATOM 607 O O . THR A 1 74 ? -0.781 -33.061 -11.659 1.00 82.12 74 THR A O 1
ATOM 610 N N . VAL A 1 75 ? 0.200 -31.830 -10.059 1.00 82.00 75 VAL A N 1
ATOM 611 C CA . VAL A 1 75 ? 0.319 -30.613 -10.875 1.00 82.00 75 VAL A CA 1
ATOM 612 C C . VAL A 1 75 ? 1.596 -30.684 -11.714 1.00 82.00 75 VAL A C 1
ATOM 614 O O . VAL A 1 75 ? 2.702 -30.597 -11.193 1.00 82.00 75 VAL A O 1
ATOM 617 N N . THR A 1 76 ? 1.443 -30.818 -13.032 1.00 81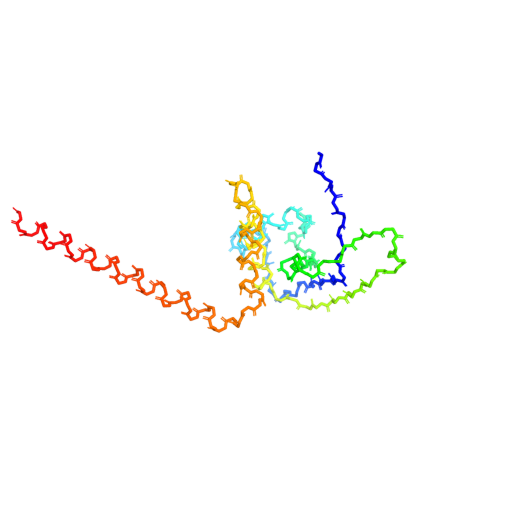.75 76 THR A N 1
ATOM 618 C CA . THR A 1 76 ? 2.560 -30.938 -13.990 1.00 81.75 76 THR A CA 1
ATOM 619 C C . THR A 1 76 ? 2.943 -29.623 -14.667 1.00 81.75 76 THR A C 1
ATOM 621 O O . THR A 1 76 ? 4.040 -29.510 -15.211 1.00 81.75 76 THR A O 1
ATOM 624 N N . GLN A 1 77 ? 2.052 -28.630 -14.660 1.00 85.06 77 GLN A N 1
ATOM 625 C CA . GLN A 1 77 ? 2.260 -27.329 -15.292 1.00 85.06 77 GLN A CA 1
ATOM 626 C C . GLN A 1 77 ? 1.763 -26.217 -14.371 1.00 85.06 77 GLN A C 1
ATOM 628 O O . GLN A 1 77 ? 0.667 -26.302 -13.818 1.00 85.06 77 GLN A O 1
ATOM 633 N N . LEU A 1 78 ? 2.571 -25.168 -14.228 1.00 87.19 78 LEU A N 1
ATOM 634 C CA . LEU A 1 78 ? 2.263 -23.999 -13.413 1.00 87.19 78 LEU A CA 1
ATOM 635 C C . LEU A 1 78 ? 2.166 -22.777 -14.332 1.00 87.19 78 LEU A C 1
ATOM 637 O O . LEU A 1 78 ? 3.162 -22.421 -14.965 1.00 87.19 78 LEU A O 1
ATOM 641 N N . PRO A 1 79 ? 0.988 -22.141 -14.454 1.00 88.94 79 PRO A N 1
ATOM 642 C CA . PRO A 1 79 ? 0.861 -20.934 -15.255 1.00 88.94 79 PRO A CA 1
ATOM 643 C C . PRO A 1 79 ? 1.605 -19.781 -14.572 1.00 88.94 79 PRO A C 1
ATOM 645 O O . PRO A 1 79 ? 1.527 -19.628 -13.352 1.00 88.94 79 PRO A O 1
ATOM 648 N N . LEU A 1 80 ? 2.304 -18.965 -15.363 1.00 90.25 80 LEU A N 1
ATOM 649 C CA . LEU A 1 80 ? 2.960 -17.742 -14.904 1.00 90.25 80 LEU A CA 1
ATOM 650 C C . LEU A 1 80 ? 2.661 -16.599 -15.875 1.00 90.25 80 LEU A C 1
ATOM 652 O O . LEU A 1 80 ? 3.128 -16.596 -17.013 1.00 90.25 80 LEU A O 1
ATOM 656 N N . ALA A 1 81 ? 1.888 -15.622 -15.414 1.00 90.12 81 ALA A N 1
ATOM 657 C CA . ALA A 1 81 ? 1.611 -14.388 -16.128 1.00 90.12 81 ALA A CA 1
ATOM 658 C C . ALA A 1 81 ? 2.526 -13.278 -15.600 1.00 90.12 81 ALA A C 1
ATOM 660 O O . ALA A 1 81 ? 2.381 -12.838 -14.458 1.00 90.12 81 ALA A O 1
ATOM 661 N N . ILE A 1 82 ? 3.459 -12.824 -16.439 1.00 91.50 82 ILE A N 1
ATOM 662 C CA . ILE A 1 82 ? 4.368 -11.721 -16.117 1.00 91.50 82 ILE A CA 1
ATOM 663 C C . ILE A 1 82 ? 3.810 -10.440 -16.732 1.00 91.50 82 ILE A C 1
ATOM 665 O O . ILE A 1 82 ? 3.602 -10.373 -17.943 1.00 91.50 82 ILE A O 1
ATOM 669 N N . SER A 1 83 ? 3.576 -9.417 -15.912 1.00 90.81 83 SER A N 1
ATOM 670 C CA . SER A 1 83 ? 3.152 -8.095 -16.382 1.00 90.81 83 SER A CA 1
ATOM 671 C C . SER A 1 83 ? 4.206 -7.049 -16.050 1.00 90.81 83 SER A C 1
ATOM 673 O O . SER A 1 83 ? 4.539 -6.876 -14.881 1.00 90.81 83 SER A O 1
ATOM 675 N N . LEU A 1 84 ? 4.683 -6.329 -17.065 1.00 91.94 84 LEU A N 1
ATOM 676 C CA . LEU A 1 84 ? 5.607 -5.208 -16.908 1.00 91.94 84 LEU A CA 1
ATOM 677 C C . LEU A 1 84 ? 4.834 -3.899 -17.091 1.00 91.94 84 LEU A C 1
ATOM 679 O O . LEU A 1 84 ? 4.228 -3.690 -18.143 1.00 91.94 84 LEU A O 1
ATOM 683 N N . GLN A 1 85 ? 4.822 -3.030 -16.081 1.00 90.62 85 GLN A N 1
ATOM 684 C CA . GLN A 1 85 ? 4.080 -1.766 -16.142 1.00 90.62 85 GLN A CA 1
ATOM 685 C C . GLN A 1 85 ? 4.912 -0.599 -15.592 1.00 90.62 85 GLN A C 1
ATOM 687 O O . GLN A 1 85 ? 5.632 -0.779 -14.610 1.00 90.62 85 GLN A O 1
ATOM 692 N N . PRO A 1 86 ? 4.823 0.606 -16.185 1.00 90.62 86 PRO A N 1
ATOM 693 C CA . PRO A 1 86 ? 5.442 1.790 -15.608 1.00 90.62 86 PRO A CA 1
ATOM 694 C C . PRO A 1 86 ? 4.683 2.237 -14.351 1.00 90.62 86 PRO A C 1
ATOM 696 O O . PRO A 1 86 ? 3.451 2.174 -14.294 1.00 90.62 86 PRO A O 1
ATOM 699 N N . LEU A 1 87 ? 5.418 2.713 -13.349 1.00 89.69 87 LEU A N 1
ATOM 700 C CA . LEU A 1 87 ? 4.882 3.183 -12.076 1.00 89.69 87 LEU A CA 1
ATOM 701 C C . LEU A 1 87 ? 5.471 4.549 -11.728 1.00 89.69 87 LEU A C 1
ATOM 703 O O . LEU A 1 87 ? 6.684 4.727 -11.724 1.00 89.69 87 LEU A O 1
ATOM 707 N N . GLY A 1 88 ? 4.618 5.517 -11.402 1.00 89.50 88 GLY A N 1
ATOM 708 C CA . GLY A 1 88 ? 5.083 6.819 -10.924 1.00 89.50 88 GLY A CA 1
ATOM 709 C C . GLY A 1 88 ? 5.719 6.733 -9.533 1.00 89.50 88 GLY A C 1
ATOM 710 O O . GLY A 1 88 ? 5.295 5.931 -8.695 1.00 89.50 88 GLY A O 1
ATOM 711 N N . ILE A 1 89 ? 6.683 7.616 -9.261 1.00 85.75 89 ILE A N 1
A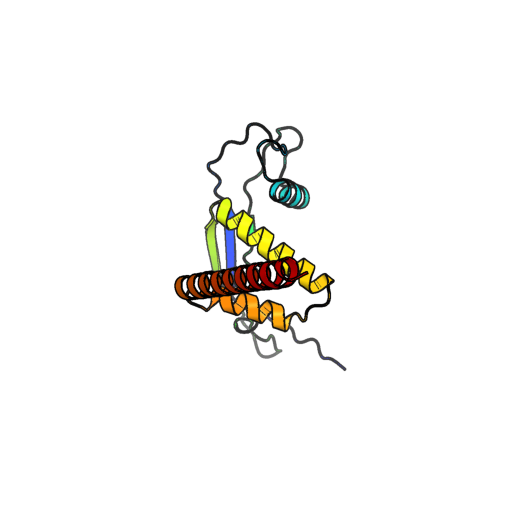TOM 712 C CA . ILE A 1 89 ? 7.436 7.650 -7.996 1.00 85.75 89 ILE A CA 1
ATOM 713 C C . ILE A 1 89 ? 6.541 7.782 -6.753 1.00 85.75 89 ILE A C 1
ATOM 715 O O . ILE A 1 89 ? 6.787 7.145 -5.735 1.00 85.75 89 ILE A O 1
ATOM 719 N N . THR A 1 90 ? 5.450 8.550 -6.824 1.00 86.44 90 THR A N 1
ATOM 720 C CA . THR A 1 90 ? 4.541 8.760 -5.683 1.00 86.44 90 THR A CA 1
ATOM 721 C C . THR A 1 90 ? 3.814 7.482 -5.281 1.00 86.44 90 THR A C 1
ATOM 723 O O . THR A 1 90 ? 3.737 7.156 -4.096 1.00 86.44 90 THR A O 1
ATOM 726 N N . ARG A 1 91 ? 3.312 6.730 -6.268 1.00 87.69 91 ARG A N 1
ATOM 727 C CA . ARG A 1 91 ? 2.656 5.441 -6.035 1.00 87.69 91 ARG A CA 1
ATOM 728 C C . ARG A 1 91 ? 3.659 4.404 -5.537 1.00 87.69 91 ARG A C 1
ATOM 730 O O . ARG A 1 91 ? 3.331 3.664 -4.618 1.00 87.69 91 ARG A O 1
ATOM 737 N N . PHE A 1 92 ? 4.876 4.402 -6.079 1.00 87.50 92 PHE A N 1
ATOM 738 C CA . PHE A 1 92 ? 5.964 3.555 -5.590 1.00 87.50 92 PHE A CA 1
ATOM 739 C C . PHE A 1 92 ? 6.279 3.813 -4.109 1.00 87.50 92 PHE A C 1
ATOM 741 O O . PHE A 1 92 ? 6.264 2.887 -3.305 1.00 87.50 92 PHE A O 1
ATOM 748 N N . VAL A 1 93 ? 6.465 5.076 -3.714 1.00 87.88 93 VAL A N 1
ATOM 749 C CA . VAL A 1 93 ? 6.713 5.446 -2.309 1.00 87.88 93 VAL A CA 1
ATOM 750 C C . VAL A 1 93 ? 5.563 5.017 -1.401 1.00 87.88 93 VAL A C 1
ATOM 752 O O . VAL A 1 93 ? 5.798 4.573 -0.280 1.00 87.88 93 VAL A O 1
ATOM 755 N N . TRP A 1 94 ? 4.318 5.149 -1.862 1.00 87.94 94 TRP A N 1
ATOM 756 C CA . TRP A 1 94 ? 3.158 4.692 -1.099 1.00 87.94 94 TRP A CA 1
ATOM 757 C C . TRP A 1 94 ? 3.171 3.170 -0.890 1.00 87.94 94 TRP A C 1
ATOM 759 O O . TRP A 1 94 ? 2.959 2.718 0.234 1.00 87.94 94 TRP A O 1
ATOM 769 N N . MET A 1 95 ? 3.489 2.394 -1.933 1.00 87.75 95 MET A N 1
ATOM 770 C CA . MET A 1 95 ? 3.617 0.935 -1.841 1.00 87.75 95 MET A CA 1
ATOM 771 C C . MET A 1 95 ? 4.718 0.521 -0.858 1.00 87.75 95 MET A C 1
ATOM 773 O O . MET A 1 95 ? 4.441 -0.243 0.062 1.00 87.75 95 MET A O 1
ATOM 777 N N . LEU A 1 96 ? 5.913 1.114 -0.955 1.00 88.69 96 LEU A N 1
ATOM 778 C CA . LEU A 1 96 ? 7.014 0.844 -0.021 1.00 88.69 96 LEU A CA 1
ATOM 779 C C . LEU A 1 96 ? 6.624 1.103 1.441 1.00 88.69 96 LEU A C 1
ATOM 781 O O . LEU A 1 96 ? 6.965 0.333 2.338 1.00 88.69 96 LEU A O 1
ATOM 785 N N . LYS A 1 97 ? 5.897 2.195 1.709 1.00 89.75 97 LYS A N 1
ATOM 786 C CA . LYS A 1 97 ? 5.416 2.503 3.065 1.00 89.75 97 LYS A CA 1
ATOM 787 C C . LYS A 1 97 ? 4.438 1.450 3.573 1.00 89.75 97 LYS A C 1
ATOM 789 O O . LYS A 1 97 ? 4.482 1.103 4.751 1.00 89.75 97 LYS A O 1
ATOM 794 N N . MET A 1 98 ? 3.561 0.959 2.703 1.00 89.12 98 MET A N 1
ATOM 795 C CA . MET A 1 98 ? 2.606 -0.085 3.056 1.00 89.12 98 MET A CA 1
ATOM 796 C C . MET A 1 98 ? 3.317 -1.411 3.349 1.00 89.12 98 MET A C 1
ATOM 798 O O . MET A 1 98 ? 3.014 -2.036 4.360 1.00 89.12 98 MET A O 1
ATOM 802 N N . GLU A 1 99 ? 4.310 -1.798 2.547 1.00 87.81 99 GLU A N 1
ATOM 803 C CA . GLU A 1 99 ? 5.143 -2.984 2.806 1.00 87.81 99 GLU A CA 1
ATOM 804 C C . GLU A 1 99 ? 5.872 -2.884 4.143 1.00 87.81 99 GLU A C 1
ATOM 806 O O . GLU A 1 99 ? 5.778 -3.789 4.972 1.00 87.81 99 GLU A O 1
ATOM 811 N N . HIS A 1 100 ? 6.514 -1.743 4.402 1.00 89.00 100 HIS A N 1
ATOM 812 C CA . HIS A 1 100 ? 7.169 -1.487 5.681 1.00 89.00 100 HIS A CA 1
ATOM 813 C C . HIS A 1 100 ? 6.177 -1.554 6.854 1.00 89.00 100 HIS A C 1
ATOM 815 O O . HIS A 1 100 ? 6.494 -2.100 7.908 1.00 89.00 100 HIS A O 1
ATOM 821 N N . SER A 1 101 ? 4.952 -1.046 6.679 1.00 89.06 101 SER A N 1
ATOM 822 C CA . SER A 1 101 ? 3.898 -1.140 7.695 1.00 89.06 101 SER A CA 1
ATOM 823 C C . SER A 1 101 ? 3.476 -2.585 7.965 1.00 89.06 101 SER A C 1
ATOM 825 O O . SER A 1 101 ? 3.284 -2.951 9.122 1.00 89.06 101 SER A O 1
ATOM 827 N N . VAL A 1 102 ? 3.333 -3.411 6.924 1.00 87.81 102 VAL A N 1
ATOM 828 C CA . VAL A 1 102 ? 2.992 -4.836 7.065 1.00 87.81 102 VAL A CA 1
ATOM 829 C C . VAL A 1 102 ? 4.116 -5.583 7.783 1.00 87.81 102 VAL A C 1
ATOM 831 O O . VAL A 1 102 ? 3.849 -6.352 8.707 1.00 87.81 102 VAL A O 1
ATOM 834 N N . GLN A 1 103 ? 5.370 -5.316 7.413 1.00 87.25 103 GLN A N 1
ATOM 835 C CA . GLN A 1 103 ? 6.542 -5.907 8.056 1.00 87.25 103 GLN A CA 1
ATOM 836 C C . GLN A 1 103 ? 6.630 -5.512 9.538 1.00 87.25 103 GLN A C 1
ATOM 838 O O . GLN A 1 103 ? 6.783 -6.375 10.400 1.00 87.25 103 GLN A O 1
ATOM 843 N N . MET A 1 104 ? 6.423 -4.233 9.854 1.00 90.50 104 MET A N 1
ATOM 844 C CA . MET A 1 104 ? 6.374 -3.747 11.234 1.00 90.50 104 MET A CA 1
ATOM 845 C C . MET A 1 104 ? 5.250 -4.424 12.036 1.00 90.50 104 MET A C 1
ATOM 847 O O . MET A 1 104 ? 5.467 -4.860 13.164 1.00 90.50 104 MET A O 1
ATOM 851 N N . HIS A 1 105 ? 4.048 -4.573 11.470 1.00 88.81 105 HIS A N 1
ATOM 852 C CA . HIS A 1 105 ? 2.950 -5.266 12.152 1.00 88.81 105 HIS A CA 1
ATOM 853 C C . HIS A 1 105 ? 3.249 -6.743 12.407 1.00 88.81 105 HIS A C 1
ATOM 855 O O . HIS A 1 105 ? 2.879 -7.265 13.464 1.00 88.81 105 HIS A O 1
ATOM 861 N N . LYS A 1 106 ? 3.951 -7.400 11.481 1.00 86.94 106 LYS A N 1
ATOM 862 C CA . LYS A 1 106 ? 4.434 -8.772 11.654 1.00 86.94 106 LYS A CA 1
ATOM 863 C C . LYS A 1 106 ? 5.437 -8.872 12.805 1.00 86.94 106 LYS A C 1
ATOM 865 O O . LYS A 1 106 ? 5.344 -9.798 13.605 1.00 86.94 106 LYS A O 1
ATOM 870 N N . GLU A 1 107 ? 6.342 -7.904 12.934 1.00 90.00 107 GLU A N 1
ATOM 871 C CA . GLU A 1 107 ? 7.317 -7.834 14.034 1.00 90.00 107 GLU A CA 1
ATOM 872 C C . GLU A 1 107 ? 6.662 -7.585 15.397 1.00 90.00 107 GLU A C 1
ATOM 874 O O . GLU A 1 107 ? 7.088 -8.154 16.400 1.00 90.00 107 GLU A O 1
ATOM 879 N N . ILE A 1 108 ? 5.575 -6.808 15.433 1.00 91.06 108 ILE A N 1
ATOM 880 C CA . ILE A 1 108 ? 4.778 -6.554 16.647 1.00 91.06 108 ILE A CA 1
ATOM 881 C C . ILE A 1 108 ? 3.910 -7.779 17.029 1.00 91.06 108 ILE A C 1
ATOM 883 O O . ILE A 1 108 ? 3.297 -7.811 18.094 1.00 91.06 108 ILE A O 1
ATOM 887 N N . GLY A 1 109 ? 3.889 -8.831 16.201 1.00 89.44 109 GLY A N 1
ATOM 888 C CA . GLY A 1 109 ? 3.160 -10.074 16.467 1.00 89.44 109 GLY A CA 1
ATOM 889 C C . GLY A 1 109 ? 1.711 -10.069 15.980 1.00 89.44 109 GLY A C 1
ATOM 890 O O . GLY A 1 109 ? 0.914 -10.900 16.415 1.00 89.44 109 GLY A O 1
ATOM 891 N N . THR A 1 110 ? 1.360 -9.156 15.072 1.00 88.75 110 THR A N 1
ATOM 892 C CA . THR A 1 110 ? 0.030 -9.130 14.454 1.00 88.75 110 THR A CA 1
ATOM 893 C C . THR A 1 110 ? -0.145 -10.370 13.569 1.00 88.75 110 THR A C 1
ATOM 895 O O . THR A 1 110 ? 0.747 -10.669 12.766 1.00 88.75 110 THR A O 1
ATOM 898 N N . PRO A 1 111 ? -1.262 -11.112 13.676 1.00 88.00 111 PRO A N 1
ATOM 899 C CA . PRO A 1 111 ? -1.505 -12.275 12.833 1.00 88.00 111 PRO A CA 1
ATOM 900 C C . PRO A 1 111 ? -1.454 -11.922 11.341 1.00 88.00 111 PRO A C 1
ATOM 902 O O . PRO A 1 111 ? -2.130 -11.006 10.881 1.00 88.00 111 PRO A O 1
ATOM 905 N N . GLU A 1 112 ? -0.712 -12.706 10.556 1.00 84.38 112 GLU A N 1
ATOM 906 C CA . GLU A 1 112 ? -0.579 -12.508 9.101 1.00 84.38 112 GLU A CA 1
ATOM 907 C C . GLU A 1 112 ? -1.939 -12.487 8.386 1.00 84.38 112 GLU A C 1
ATOM 909 O O . GLU A 1 112 ? -2.153 -11.703 7.466 1.00 84.38 112 GLU A O 1
ATOM 914 N N . LYS A 1 113 ? -2.898 -13.275 8.887 1.00 87.19 113 LYS A N 1
ATOM 915 C CA . LYS A 1 113 ? -4.279 -13.303 8.395 1.00 87.19 113 LYS A CA 1
ATOM 916 C C . LYS A 1 113 ? -4.987 -11.946 8.517 1.00 87.19 113 LYS A C 1
ATOM 918 O O . LYS A 1 113 ? -5.747 -11.589 7.624 1.00 87.19 113 LYS A O 1
ATOM 923 N N . GLU A 1 114 ? -4.759 -11.205 9.602 1.00 88.25 114 GLU A N 1
ATOM 924 C CA . GLU A 1 114 ? -5.371 -9.883 9.796 1.00 88.25 114 GLU A CA 1
ATOM 925 C C . GLU A 1 114 ? -4.775 -8.866 8.817 1.00 88.25 114 GLU A C 1
ATOM 927 O O . GLU A 1 114 ? -5.499 -8.072 8.220 1.00 88.25 114 GLU A O 1
ATOM 932 N N . MET A 1 115 ? -3.460 -8.929 8.584 1.00 87.69 115 MET A N 1
ATOM 933 C CA . MET A 1 115 ? -2.794 -8.057 7.610 1.00 87.69 115 MET A CA 1
ATOM 934 C C . MET A 1 115 ? -3.219 -8.374 6.178 1.00 87.69 115 MET A C 1
ATOM 936 O O . MET A 1 115 ? -3.409 -7.464 5.367 1.00 87.69 115 MET A O 1
ATOM 940 N N . GLU A 1 116 ? -3.432 -9.653 5.873 1.00 88.12 116 GLU A N 1
ATOM 941 C CA . GLU A 1 116 ? -3.994 -10.068 4.595 1.00 88.12 116 GLU A CA 1
ATOM 942 C C . GLU A 1 116 ? -5.421 -9.538 4.401 1.00 88.12 116 GLU A C 1
ATOM 944 O O . GLU A 1 116 ? -5.751 -9.078 3.311 1.00 88.12 116 GLU A O 1
ATOM 949 N N . GLU A 1 117 ? -6.258 -9.538 5.440 1.00 88.69 117 GLU A N 1
ATOM 950 C CA . GLU A 1 117 ? -7.620 -8.998 5.368 1.00 88.69 117 GLU A CA 1
ATOM 951 C C . GLU A 1 117 ? -7.632 -7.484 5.112 1.00 88.69 117 GLU A C 1
ATOM 953 O O . GLU A 1 117 ? -8.384 -7.004 4.260 1.00 88.69 117 GLU A O 1
ATOM 958 N N . VAL A 1 118 ? -6.739 -6.736 5.767 1.00 87.81 118 VAL A N 1
ATOM 959 C CA . VAL A 1 118 ? -6.556 -5.302 5.499 1.00 87.81 118 VAL A CA 1
ATOM 960 C C . VAL A 1 118 ? -6.141 -5.085 4.047 1.00 87.81 118 VAL A C 1
ATOM 962 O O . VAL A 1 118 ? -6.783 -4.322 3.325 1.00 87.81 118 VAL A O 1
ATOM 965 N N . ARG A 1 119 ? -5.111 -5.791 3.568 1.00 87.44 119 ARG A N 1
ATOM 966 C CA . ARG A 1 119 ? -4.673 -5.692 2.169 1.00 87.44 119 ARG A CA 1
ATOM 967 C C . ARG A 1 119 ? -5.803 -6.066 1.204 1.00 87.44 119 ARG A C 1
ATOM 969 O O . ARG A 1 119 ? -6.010 -5.387 0.199 1.00 87.44 119 ARG A O 1
ATOM 976 N N . ARG A 1 120 ? -6.576 -7.100 1.529 1.00 88.31 120 ARG A N 1
ATOM 977 C CA . ARG A 1 120 ? -7.740 -7.529 0.755 1.00 88.31 120 ARG A CA 1
ATOM 978 C C . ARG A 1 120 ? -8.780 -6.430 0.629 1.00 88.31 120 ARG A C 1
ATOM 980 O O . ARG A 1 120 ? -9.281 -6.206 -0.470 1.00 88.31 120 ARG A O 1
ATOM 987 N N . MET A 1 121 ? -9.047 -5.704 1.710 1.00 88.31 121 MET A N 1
ATOM 988 C CA . MET A 1 121 ? -9.932 -4.546 1.684 1.00 88.31 121 MET A CA 1
ATOM 989 C C . MET A 1 121 ? -9.435 -3.490 0.683 1.00 88.31 121 MET A C 1
ATOM 991 O O . MET A 1 121 ? -10.240 -2.991 -0.098 1.00 88.31 121 MET A O 1
ATOM 995 N N . PHE A 1 122 ? -8.131 -3.200 0.630 1.00 84.75 122 PHE A N 1
ATOM 996 C CA . PHE A 1 122 ? -7.562 -2.228 -0.316 1.00 84.75 122 PHE A CA 1
ATOM 997 C C . PHE A 1 122 ? -7.561 -2.692 -1.781 1.00 84.75 122 PHE A C 1
ATOM 999 O O . PHE A 1 122 ? -7.750 -1.863 -2.671 1.00 84.75 122 PHE A O 1
ATOM 1006 N N . VAL A 1 123 ? -7.332 -3.984 -2.038 1.00 84.44 123 VAL A N 1
ATOM 1007 C CA . VAL A 1 123 ? -7.209 -4.529 -3.403 1.00 84.44 123 VAL A CA 1
ATOM 1008 C C . VAL A 1 123 ? -8.569 -4.878 -4.016 1.00 84.44 123 VAL A C 1
ATOM 1010 O O . VAL A 1 123 ? -8.775 -4.659 -5.207 1.00 84.44 123 VAL A O 1
ATOM 1013 N N . GLU A 1 124 ? -9.501 -5.427 -3.230 1.00 84.88 124 GLU A N 1
ATOM 1014 C CA . GLU A 1 124 ? -10.801 -5.899 -3.733 1.00 84.88 124 GLU A CA 1
ATOM 1015 C C . GLU A 1 124 ? -11.916 -4.853 -3.637 1.00 84.88 124 GLU A C 1
ATOM 1017 O O . GLU A 1 124 ? -12.851 -4.881 -4.439 1.00 84.88 124 GLU A O 1
ATOM 1022 N N . THR A 1 125 ? -11.860 -3.944 -2.659 1.00 87.06 125 THR A N 1
ATOM 1023 C CA . THR A 1 125 ? -12.925 -2.946 -2.474 1.00 87.06 125 THR A CA 1
ATOM 1024 C C . THR A 1 125 ? -12.767 -1.810 -3.474 1.00 87.06 125 THR A C 1
ATOM 1026 O O . THR A 1 125 ? -11.660 -1.405 -3.825 1.00 87.06 125 THR A O 1
ATOM 1029 N N . ASN A 1 126 ? -13.887 -1.219 -3.890 1.00 88.62 126 ASN A N 1
ATOM 1030 C CA . ASN A 1 126 ? -13.853 0.022 -4.652 1.00 88.62 126 ASN A CA 1
ATOM 1031 C C . ASN A 1 126 ? -13.139 1.117 -3.840 1.00 88.62 126 ASN A C 1
ATOM 1033 O O . ASN A 1 126 ? -13.619 1.525 -2.777 1.00 88.62 126 ASN A O 1
ATOM 1037 N N . SER A 1 127 ? -12.023 1.623 -4.368 1.00 84.56 127 SER A N 1
ATOM 1038 C CA . SER A 1 127 ? -11.196 2.632 -3.702 1.00 84.56 127 SER A CA 1
ATO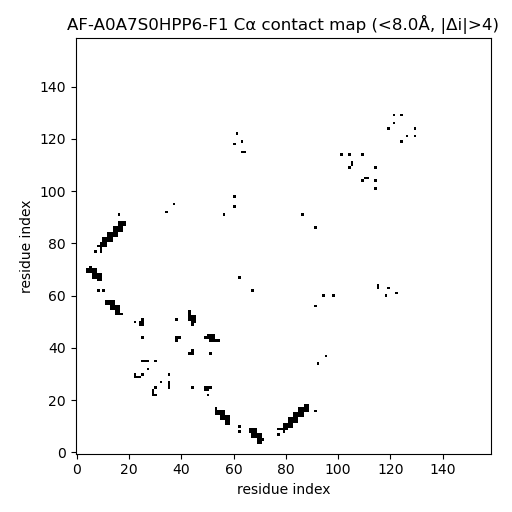M 1039 C C . SER A 1 127 ? -11.984 3.891 -3.326 1.00 84.56 127 SER A C 1
ATOM 1041 O O . SER A 1 127 ? -11.706 4.495 -2.294 1.00 84.56 1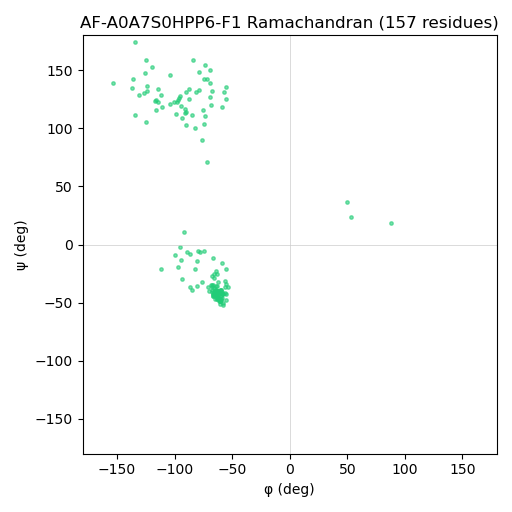27 SER A O 1
ATOM 1043 N N . TRP A 1 128 ? -13.009 4.264 -4.102 1.00 91.25 128 TRP A N 1
ATOM 1044 C CA . TRP A 1 128 ? -13.864 5.413 -3.794 1.00 91.25 128 TRP A CA 1
ATOM 1045 C C . TRP A 1 128 ? -14.702 5.204 -2.528 1.00 91.25 128 TRP A C 1
ATOM 1047 O O . TRP A 1 128 ? -14.806 6.094 -1.679 1.00 91.25 128 TRP A O 1
ATOM 1057 N N . LEU A 1 129 ? -15.273 4.006 -2.376 1.00 92.81 129 LEU A N 1
ATOM 1058 C CA . LEU A 1 129 ? -16.033 3.649 -1.180 1.00 92.81 129 LEU A CA 1
ATOM 1059 C C . LEU A 1 129 ? -15.112 3.602 0.038 1.00 92.81 129 LEU A C 1
ATOM 1061 O O . LEU A 1 129 ? -15.443 4.164 1.079 1.00 92.81 129 LEU A O 1
ATOM 1065 N N . LEU A 1 130 ? -13.927 3.010 -0.117 1.00 90.12 130 LEU A N 1
ATOM 1066 C CA . LEU A 1 130 ? -12.944 2.902 0.954 1.00 90.12 130 LEU A CA 1
ATOM 1067 C C . LEU A 1 130 ? -12.501 4.281 1.466 1.00 90.12 130 LEU A C 1
ATOM 1069 O O . LEU A 1 130 ? -12.572 4.547 2.665 1.00 90.12 130 LEU A O 1
ATOM 1073 N N . VAL A 1 131 ? -12.143 5.201 0.564 1.00 91.00 131 VAL A N 1
ATOM 1074 C CA . VAL A 1 131 ? -11.788 6.581 0.937 1.00 91.00 131 VAL A CA 1
ATOM 1075 C C . VAL A 1 131 ? -12.944 7.271 1.661 1.00 91.00 131 VAL A C 1
ATOM 1077 O O . VAL A 1 131 ? -12.723 7.911 2.687 1.00 91.00 131 VAL A O 1
ATOM 1080 N N . THR A 1 132 ? -14.181 7.091 1.188 1.00 93.50 132 THR A N 1
ATOM 1081 C CA . THR A 1 132 ? -15.368 7.662 1.843 1.00 93.50 132 THR A CA 1
ATOM 1082 C C . THR A 1 132 ? -15.503 7.161 3.283 1.00 93.50 132 THR A C 1
ATOM 1084 O O . THR A 1 132 ? -15.688 7.966 4.193 1.00 93.50 132 THR A O 1
ATOM 1087 N N . THR A 1 133 ? -15.348 5.854 3.519 1.00 93.75 133 THR A N 1
ATOM 1088 C CA . THR A 1 133 ? -15.434 5.286 4.876 1.00 93.75 133 THR A CA 1
ATOM 1089 C C . THR A 1 133 ? -14.349 5.821 5.808 1.00 93.75 133 THR A C 1
ATOM 1091 O O . THR A 1 133 ? -14.647 6.148 6.957 1.00 93.75 133 THR A O 1
ATOM 1094 N N . ILE A 1 134 ? -13.119 5.992 5.312 1.00 92.44 134 ILE A N 1
ATOM 1095 C CA . ILE A 1 134 ? -12.012 6.562 6.091 1.00 92.44 134 ILE A CA 1
ATOM 1096 C C . ILE A 1 134 ? -12.327 8.011 6.476 1.00 92.44 134 ILE A C 1
ATOM 1098 O O . ILE A 1 134 ? -12.187 8.378 7.640 1.00 92.44 134 ILE A O 1
ATOM 1102 N N . VAL A 1 135 ? -12.799 8.823 5.525 1.00 95.94 135 VAL A N 1
ATOM 1103 C CA . VAL A 1 135 ? -13.129 10.236 5.769 1.00 95.94 135 VAL A CA 1
ATOM 1104 C C . VAL A 1 135 ? -14.269 10.374 6.775 1.00 95.94 135 VAL A C 1
ATOM 1106 O O . VAL A 1 135 ? -14.153 11.144 7.725 1.00 95.94 135 VAL A O 1
ATOM 1109 N N . VAL A 1 136 ? -15.352 9.610 6.607 1.00 96.81 136 VAL A N 1
ATOM 1110 C CA . VAL A 1 136 ? -16.493 9.633 7.533 1.00 96.81 136 VAL A CA 1
ATOM 1111 C C . VAL A 1 136 ? -16.068 9.189 8.936 1.00 96.81 136 VAL A C 1
ATOM 1113 O O . VAL A 1 136 ? -16.418 9.849 9.911 1.00 96.81 136 VAL A O 1
ATOM 1116 N N . SER A 1 137 ? -15.256 8.134 9.051 1.00 96.06 137 SER A N 1
ATOM 1117 C CA . SER A 1 137 ? -14.750 7.658 10.350 1.00 96.06 137 SER A CA 1
ATOM 1118 C C . SER A 1 137 ? -13.849 8.692 11.026 1.00 96.06 137 SER A C 1
ATOM 1120 O O . SER A 1 137 ? -13.943 8.909 12.232 1.00 96.06 137 SER A O 1
ATOM 1122 N N . PHE A 1 138 ? -13.006 9.375 10.249 1.00 96.12 138 PHE A N 1
ATOM 1123 C CA . PHE A 1 138 ? -12.156 10.448 10.756 1.00 96.12 138 PHE A CA 1
ATOM 1124 C C . PHE A 1 138 ? -12.973 11.651 11.243 1.00 96.12 138 PHE A C 1
ATOM 1126 O O . PHE A 1 138 ? -12.671 12.211 12.294 1.00 96.12 138 PHE A O 1
ATOM 1133 N N . LEU A 1 139 ? -14.028 12.031 10.517 1.00 96.81 139 LEU A N 1
ATOM 1134 C CA . LEU A 1 139 ? -14.941 13.092 10.945 1.00 96.81 139 LEU A CA 1
ATOM 1135 C C . LEU A 1 139 ? -15.690 12.716 12.227 1.00 96.81 139 LEU A C 1
ATOM 1137 O O . LEU A 1 139 ? -15.798 13.559 13.113 1.00 96.81 139 LEU A O 1
ATOM 1141 N N . HIS A 1 140 ? -16.143 11.465 12.358 1.00 95.88 140 HIS A N 1
ATOM 1142 C CA . HIS A 1 140 ? -16.725 10.965 13.607 1.00 95.88 140 HIS A CA 1
ATOM 1143 C C . HIS A 1 140 ? -15.743 11.093 14.772 1.00 95.88 140 HIS A C 1
ATOM 1145 O O . HIS A 1 140 ? -16.065 11.745 15.760 1.00 95.88 140 HIS A O 1
ATOM 1151 N N . LEU A 1 141 ? -14.515 10.588 14.610 1.00 96.50 141 LEU A N 1
ATOM 1152 C CA . LEU A 1 141 ? -13.465 10.706 15.624 1.00 96.50 141 LEU A CA 1
ATOM 1153 C C . LEU A 1 141 ? -13.210 12.172 16.011 1.00 96.50 141 LEU A C 1
ATOM 1155 O O . LEU A 1 141 ? -13.052 12.499 17.185 1.00 96.50 141 LEU A O 1
ATOM 1159 N N . LEU A 1 142 ? -13.177 13.070 15.026 1.00 96.06 142 LEU A N 1
ATOM 1160 C CA . LEU A 1 142 ? -12.955 14.493 15.252 1.00 96.06 142 LEU A CA 1
ATOM 1161 C C . LEU A 1 142 ? -14.112 15.136 16.026 1.00 96.06 142 LEU A C 1
ATOM 1163 O O . LEU A 1 142 ? -13.861 15.902 16.958 1.00 96.06 142 LEU A O 1
ATOM 1167 N N . PHE A 1 143 ? -15.363 14.831 15.675 1.00 95.75 143 PHE A N 1
ATOM 1168 C CA . PHE A 1 143 ? -16.528 15.331 16.403 1.00 95.75 143 PHE A CA 1
ATOM 1169 C C . PHE A 1 143 ? -16.589 14.791 17.828 1.00 95.75 143 PHE A C 1
ATOM 1171 O O . PHE A 1 143 ? -16.862 15.569 18.740 1.00 95.75 143 PHE A O 1
ATOM 1178 N N . ASP A 1 144 ? -16.237 13.526 18.041 1.00 94.44 144 ASP A N 1
ATOM 1179 C CA . ASP A 1 144 ? -16.183 12.924 19.373 1.00 94.44 144 ASP A CA 1
ATOM 1180 C C . ASP A 1 144 ? -15.121 13.608 20.251 1.00 94.44 144 ASP A C 1
ATOM 1182 O O . ASP A 1 144 ? -15.387 13.958 21.402 1.00 94.44 144 ASP A O 1
ATOM 1186 N N . ILE A 1 145 ? -13.935 13.896 19.699 1.00 95.38 145 ILE A N 1
ATOM 1187 C CA . ILE A 1 145 ? -12.873 14.630 20.411 1.00 95.38 145 ILE A CA 1
ATOM 1188 C C . ILE A 1 145 ? -13.312 16.063 20.741 1.00 95.38 145 ILE A C 1
ATOM 1190 O O . ILE A 1 145 ? -13.035 16.565 21.835 1.00 95.38 145 ILE A O 1
ATOM 1194 N N . LEU A 1 146 ? -13.982 16.747 19.809 1.00 93.69 146 LEU A N 1
ATOM 1195 C CA . LEU A 1 146 ? -14.476 18.107 20.036 1.00 93.69 146 LEU A CA 1
ATOM 1196 C C . LEU A 1 146 ? -15.591 18.144 21.084 1.00 93.69 146 LEU A C 1
ATOM 1198 O O . LEU A 1 146 ? -15.575 19.032 21.939 1.00 93.69 146 LEU A O 1
ATOM 1202 N N . ALA A 1 147 ? -16.513 17.182 21.049 1.00 92.75 147 ALA A N 1
ATOM 1203 C CA . ALA A 1 147 ? -17.556 17.030 22.056 1.00 92.75 147 ALA A CA 1
ATOM 1204 C C . ALA A 1 147 ? -16.936 16.787 23.438 1.00 92.75 147 ALA A C 1
ATOM 1206 O O . ALA A 1 147 ? -17.215 17.530 24.375 1.00 92.75 147 ALA A O 1
ATOM 1207 N N . PHE A 1 148 ? -15.979 15.859 23.535 1.00 91.88 148 PHE A N 1
ATOM 1208 C CA . PHE A 1 148 ? -15.260 15.576 24.777 1.00 91.88 148 PHE A CA 1
ATOM 1209 C C . PHE A 1 148 ? -14.513 16.802 25.327 1.00 91.88 148 PHE A C 1
ATOM 1211 O O . PHE A 1 148 ? -14.547 17.087 26.526 1.00 91.88 148 PHE A O 1
ATOM 1218 N N . LYS A 1 149 ? -13.865 17.582 24.451 1.00 92.06 149 LYS A N 1
ATOM 1219 C CA . LYS A 1 149 ? -13.198 18.835 24.836 1.00 92.06 149 LYS A CA 1
ATOM 1220 C C . LYS A 1 149 ? -14.191 19.869 25.373 1.00 92.06 149 LYS A C 1
ATOM 1222 O O . LYS A 1 149 ? -13.875 20.573 26.333 1.00 92.06 149 LYS A O 1
ATOM 1227 N N . ASN A 1 150 ? -15.357 19.992 24.742 1.00 89.56 150 ASN A N 1
ATOM 1228 C CA . ASN A 1 150 ? -16.396 20.919 25.174 1.00 89.56 150 ASN A CA 1
ATOM 1229 C C . ASN A 1 150 ? -16.967 20.520 26.542 1.00 89.56 150 ASN A C 1
ATOM 1231 O O . ASN A 1 150 ? -17.075 21.367 27.428 1.00 89.56 150 ASN A O 1
ATOM 1235 N N . ASP A 1 151 ? -17.221 19.227 26.744 1.00 87.31 151 ASP A N 1
ATOM 1236 C CA . ASP A 1 151 ? -17.718 18.694 28.011 1.00 87.31 151 ASP A CA 1
ATOM 1237 C C . ASP A 1 151 ? -16.726 18.948 29.159 1.00 87.31 151 ASP A C 1
ATOM 1239 O O . ASP A 1 151 ? -17.115 19.466 30.205 1.00 87.31 151 ASP A O 1
ATOM 1243 N N . ILE A 1 152 ? -15.422 18.695 28.969 1.00 84.81 152 ILE A N 1
ATOM 1244 C CA . ILE A 1 152 ? -14.396 18.985 29.995 1.00 84.81 152 ILE A CA 1
ATOM 1245 C C . ILE A 1 152 ? -14.364 20.473 30.366 1.00 84.81 152 ILE A C 1
ATOM 1247 O O . ILE A 1 152 ? -14.228 20.818 31.543 1.00 84.81 152 ILE A O 1
ATOM 1251 N N . ASN A 1 153 ? -14.465 21.361 29.375 1.00 81.00 153 ASN A 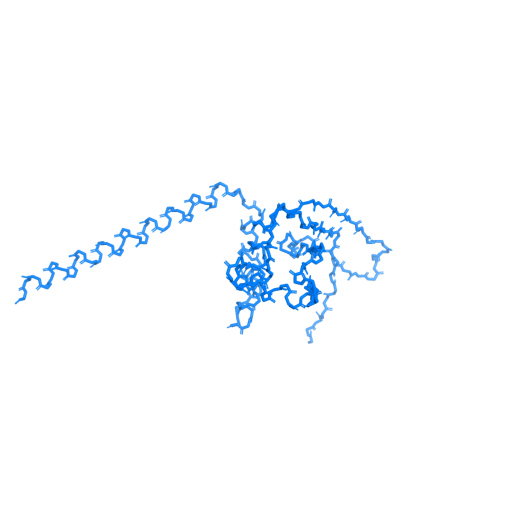N 1
ATOM 1252 C CA . ASN A 1 153 ? -14.458 22.803 29.617 1.00 81.00 153 ASN A CA 1
ATOM 1253 C C . ASN A 1 153 ? -15.693 23.257 30.405 1.00 81.00 153 ASN A C 1
ATOM 1255 O O . ASN A 1 153 ? -15.565 24.124 31.269 1.00 81.00 153 ASN A O 1
ATOM 1259 N N . PHE A 1 154 ? -16.858 22.659 30.146 1.00 82.25 154 PHE A N 1
ATOM 1260 C CA . PHE A 1 154 ? -18.081 22.926 30.899 1.00 82.25 154 PHE A CA 1
ATOM 1261 C C . PHE A 1 154 ? -17.921 22.558 32.382 1.00 82.25 154 PHE A C 1
ATOM 1263 O O . PHE A 1 154 ? -18.179 23.388 33.253 1.00 82.25 154 PHE A O 1
ATOM 1270 N N . TRP A 1 155 ? -17.407 21.359 32.679 1.00 81.81 155 TRP A N 1
ATOM 1271 C CA . TRP A 1 155 ? -17.201 20.916 34.063 1.00 81.81 155 TRP A CA 1
ATOM 1272 C C . TRP A 1 155 ? -16.098 21.695 34.792 1.00 81.81 155 TRP A C 1
ATOM 1274 O O . TRP A 1 155 ? -16.246 21.980 35.976 1.00 81.81 155 TRP A O 1
ATOM 1284 N N . ARG A 1 156 ? -15.026 22.114 34.100 1.00 75.12 156 ARG A N 1
ATOM 1285 C CA . ARG A 1 156 ? -13.984 22.987 34.681 1.00 75.12 156 ARG A CA 1
ATOM 1286 C C . ARG A 1 156 ? -14.463 24.401 34.994 1.00 75.12 156 ARG A C 1
ATOM 1288 O O . ARG A 1 156 ? -13.859 25.038 35.843 1.00 75.12 156 ARG A O 1
ATOM 1295 N N . GLY A 1 157 ? -15.473 24.908 34.289 1.00 74.31 157 GLY A N 1
ATOM 1296 C CA . GLY A 1 157 ? -16.032 26.240 34.541 1.00 74.31 157 GLY A CA 1
ATOM 1297 C C . GLY A 1 157 ? -17.015 26.292 35.713 1.00 74.31 157 GLY A C 1
ATOM 1298 O O . GLY A 1 157 ? -17.349 27.378 36.174 1.00 74.31 157 GLY A O 1
ATOM 1299 N N . LEU A 1 158 ? -17.489 25.132 36.180 1.00 74.44 158 LEU A N 1
ATOM 1300 C CA . LEU A 1 158 ? -18.378 24.997 37.339 1.00 74.44 158 LEU A CA 1
ATOM 1301 C C . LEU A 1 158 ? -17.625 24.904 38.679 1.00 74.44 158 LEU A C 1
ATOM 1303 O O . LEU A 1 158 ? -18.271 24.923 39.727 1.00 74.44 158 LEU A O 1
ATOM 1307 N N . GLN A 1 159 ? -16.293 24.792 38.646 1.00 50.12 159 GLN A N 1
ATOM 1308 C CA . GLN A 1 159 ? -15.400 24.732 39.807 1.00 50.12 159 GLN A CA 1
ATOM 1309 C C . GLN A 1 159 ? -14.640 26.051 39.969 1.00 50.12 159 GLN A C 1
ATOM 1311 O O . GLN A 1 159 ? -14.452 26.465 41.134 1.00 50.12 159 GLN A O 1
#